Protein AF-A0A368FV92-F1 (afdb_monomer_lite)

Radius of gyration: 17.29 Å; chains: 1; bounding box: 32×29×45 Å

Structure (mmCIF, N/CA/C/O backbone):
data_AF-A0A368FV92-F1
#
_entry.id   AF-A0A368FV92-F1
#
loop_
_atom_site.group_PDB
_atom_site.id
_atom_site.type_symbol
_atom_site.label_atom_id
_atom_site.label_alt_id
_atom_site.label_comp_id
_atom_site.label_asym_id
_atom_site.label_entity_id
_atom_site.label_seq_id
_atom_site.pdbx_PDB_ins_code
_atom_site.Cartn_x
_atom_site.Cartn_y
_atom_site.Cartn_z
_atom_site.occupancy
_atom_site.B_iso_or_equiv
_atom_site.auth_seq_id
_atom_site.auth_comp_id
_atom_site.auth_asym_id
_atom_site.auth_atom_id
_atom_site.pdbx_PDB_model_num
ATOM 1 N N . MET A 1 1 ? 0.570 -8.676 2.346 1.00 94.44 1 MET A N 1
ATOM 2 C CA . MET A 1 1 ? 0.906 -7.304 2.794 1.00 94.44 1 MET A CA 1
ATOM 3 C C . MET A 1 1 ? -0.247 -6.639 3.540 1.00 94.44 1 MET A C 1
ATOM 5 O O . MET A 1 1 ? -0.097 -6.445 4.734 1.00 94.44 1 ME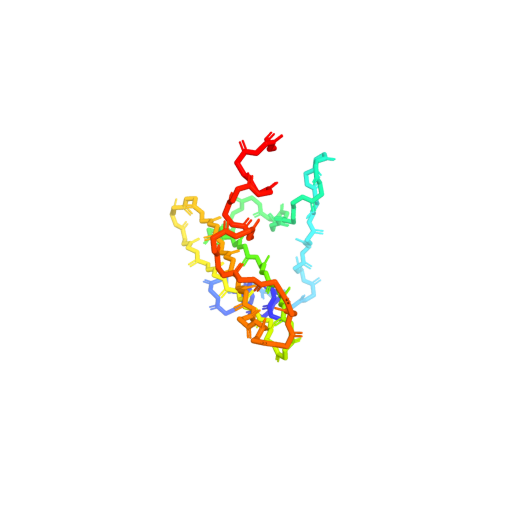T A O 1
ATOM 9 N N . ILE A 1 2 ? -1.413 -6.389 2.924 1.00 96.31 2 ILE A N 1
ATOM 10 C CA . ILE A 1 2 ? -2.531 -5.669 3.584 1.00 96.31 2 ILE A CA 1
ATOM 11 C C . ILE A 1 2 ? -2.984 -6.318 4.905 1.00 96.31 2 ILE A C 1
ATOM 13 O O . ILE A 1 2 ? -3.008 -5.652 5.933 1.00 96.31 2 ILE A O 1
ATOM 17 N N . ARG A 1 3 ? -3.283 -7.628 4.916 1.00 96.31 3 ARG A N 1
ATOM 18 C CA . ARG A 1 3 ? -3.686 -8.331 6.155 1.00 96.31 3 ARG A CA 1
ATOM 19 C C . ARG A 1 3 ? -2.611 -8.282 7.240 1.00 96.31 3 ARG A C 1
ATOM 21 O O . ARG A 1 3 ? -2.930 -8.188 8.416 1.00 96.31 3 ARG A O 1
ATOM 28 N N . GLN A 1 4 ? -1.341 -8.322 6.840 1.00 96.81 4 GLN A N 1
ATOM 29 C CA . GLN A 1 4 ? -0.241 -8.201 7.789 1.00 96.81 4 GLN A CA 1
ATOM 30 C C . GLN A 1 4 ? -0.222 -6.801 8.410 1.00 96.81 4 GLN A C 1
ATOM 32 O O . GLN A 1 4 ? -0.180 -6.713 9.627 1.00 96.8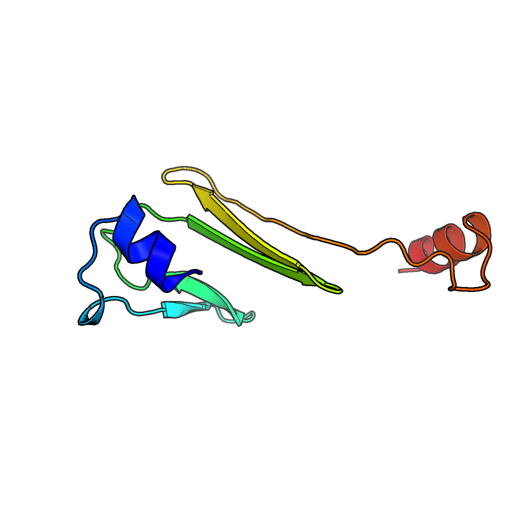1 4 GLN A O 1
ATOM 37 N N . ALA A 1 5 ? -0.351 -5.739 7.606 1.00 95.38 5 ALA A N 1
ATOM 38 C CA . ALA A 1 5 ? -0.430 -4.365 8.102 1.00 95.38 5 ALA A CA 1
ATOM 39 C C . ALA A 1 5 ? -1.630 -4.156 9.044 1.00 95.38 5 ALA A C 1
ATOM 41 O O . ALA A 1 5 ? -1.467 -3.602 10.124 1.00 95.38 5 ALA A O 1
ATOM 42 N N . ALA A 1 6 ? -2.811 -4.677 8.697 1.00 95.31 6 ALA A N 1
ATOM 43 C CA . ALA A 1 6 ? -3.993 -4.623 9.562 1.00 95.31 6 ALA A CA 1
ATOM 44 C C . ALA A 1 6 ? -3.779 -5.341 10.906 1.00 95.31 6 ALA A C 1
ATOM 46 O O . ALA A 1 6 ? -4.190 -4.844 11.954 1.00 95.31 6 ALA A O 1
ATOM 47 N N . ARG A 1 7 ? -3.087 -6.485 10.898 1.00 95.56 7 ARG A N 1
ATOM 48 C CA . ARG A 1 7 ? -2.722 -7.195 12.127 1.00 95.56 7 ARG A CA 1
ATOM 49 C C . ARG A 1 7 ? -1.698 -6.428 12.961 1.00 95.56 7 ARG A C 1
ATOM 51 O O . ARG A 1 7 ? -1.829 -6.396 14.178 1.00 95.56 7 ARG A O 1
ATOM 58 N N . THR A 1 8 ? -0.656 -5.881 12.338 1.00 94.38 8 THR A N 1
ATOM 59 C CA . THR A 1 8 ? 0.482 -5.297 13.064 1.00 94.38 8 THR A CA 1
ATOM 60 C C . THR A 1 8 ? 0.235 -3.865 13.514 1.00 94.38 8 THR A C 1
ATOM 62 O O . THR A 1 8 ? 0.659 -3.516 14.605 1.00 94.38 8 THR A O 1
ATOM 65 N N . VAL A 1 9 ? -0.436 -3.050 12.697 1.00 92.94 9 VAL A N 1
ATOM 66 C CA . VAL A 1 9 ? -0.694 -1.630 12.987 1.00 92.94 9 VAL A CA 1
ATOM 67 C C . VAL A 1 9 ? -1.975 -1.468 13.802 1.00 92.94 9 VAL A C 1
ATOM 69 O O . VAL A 1 9 ? -1.988 -0.748 14.789 1.00 92.94 9 VAL A O 1
ATOM 72 N N . SER A 1 10 ? -3.044 -2.186 13.445 1.00 91.62 10 SER A N 1
ATOM 73 C CA . SER A 1 10 ? -4.353 -2.055 14.110 1.00 91.62 10 SER A CA 1
ATOM 74 C C . SER A 1 10 ? -4.654 -3.167 15.119 1.00 91.62 10 SER A C 1
ATOM 76 O O . SER A 1 10 ? -5.794 -3.295 15.559 1.00 91.62 10 SER A O 1
ATOM 78 N N . ALA A 1 11 ? -3.662 -4.000 15.455 1.00 92.38 11 ALA A N 1
ATOM 79 C CA . ALA A 1 11 ? -3.780 -5.112 16.406 1.00 92.38 11 ALA A CA 1
ATOM 80 C C . ALA A 1 11 ? -4.957 -6.076 16.130 1.00 92.38 11 ALA A C 1
ATOM 82 O O . ALA A 1 11 ? -5.467 -6.728 17.043 1.00 92.38 11 ALA A O 1
ATOM 83 N N . LEU A 1 12 ? -5.400 -6.191 14.872 1.00 93.50 12 LEU A N 1
ATOM 84 C CA . LEU A 1 12 ? -6.544 -7.032 14.534 1.00 93.50 12 LEU A CA 1
ATOM 85 C C . LEU A 1 12 ? -6.157 -8.520 14.518 1.00 93.50 12 LEU A C 1
ATOM 87 O O . LEU A 1 12 ? -5.180 -8.896 13.855 1.00 93.50 12 LEU A O 1
ATOM 91 N N . PRO A 1 13 ? -6.933 -9.401 15.179 1.00 95.06 13 PRO A N 1
ATOM 92 C CA . PRO A 1 13 ? -6.789 -10.841 15.012 1.00 95.06 13 PRO A CA 1
ATOM 93 C C . PRO A 1 13 ? -6.882 -11.223 13.538 1.00 95.06 13 PRO A C 1
ATOM 95 O O . PRO A 1 13 ? -7.737 -10.729 12.810 1.00 95.06 13 PRO A O 1
ATOM 98 N N . TRP A 1 14 ? -6.021 -12.134 13.081 1.00 95.94 14 TRP A N 1
ATOM 99 C CA . TRP A 1 14 ? -5.943 -12.444 11.653 1.00 95.94 14 TRP A CA 1
ATOM 100 C C . TRP A 1 14 ? -7.301 -12.836 11.068 1.00 95.94 14 TRP A C 1
ATOM 102 O O . TRP A 1 14 ? -7.635 -12.403 9.976 1.00 95.94 14 TRP A O 1
ATOM 112 N N . GLN A 1 15 ? -8.087 -13.632 11.786 1.00 96.75 15 GLN A N 1
ATOM 113 C CA . GLN A 1 15 ? -9.364 -14.175 11.327 1.00 96.75 15 GLN A CA 1
ATOM 114 C C . GLN A 1 15 ? -10.466 -13.115 11.205 1.00 96.75 15 GLN A C 1
ATOM 116 O O . GLN A 1 15 ? -11.410 -13.336 10.459 1.00 96.75 15 GLN A O 1
ATOM 121 N N . THR A 1 16 ? -10.336 -11.971 11.881 1.00 95.25 16 THR A N 1
ATOM 122 C CA . THR A 1 16 ? -11.348 -10.901 11.883 1.00 95.25 16 THR A CA 1
ATOM 123 C C . THR A 1 16 ? -11.057 -9.801 10.862 1.00 95.25 16 THR A C 1
ATOM 125 O O . THR A 1 16 ? -11.819 -8.846 10.741 1.00 95.25 16 THR A O 1
ATOM 128 N N . ILE A 1 17 ? -9.944 -9.898 10.126 1.00 96.50 17 ILE A N 1
ATOM 129 C CA . ILE A 1 17 ? -9.576 -8.907 9.113 1.00 96.50 17 ILE A 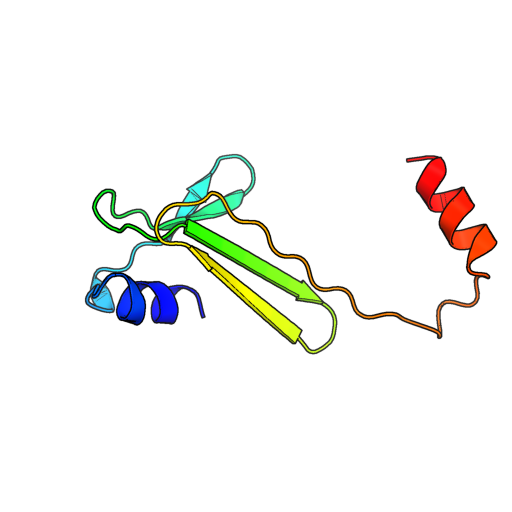CA 1
ATOM 130 C C . ILE A 1 17 ? -10.450 -9.096 7.873 1.00 96.50 17 ILE A C 1
ATOM 132 O O . ILE A 1 17 ? -10.265 -10.053 7.111 1.00 96.50 17 ILE A O 1
ATOM 136 N N . GLU A 1 18 ? -11.327 -8.128 7.635 1.00 97.00 18 GLU A N 1
ATOM 137 C CA . GLU A 1 18 ? -12.188 -8.034 6.458 1.00 97.00 18 GLU A CA 1
ATOM 138 C C . GLU A 1 18 ? -11.752 -6.868 5.564 1.00 97.00 18 GLU A C 1
ATOM 140 O O . GLU A 1 18 ? -11.567 -5.741 6.026 1.00 97.00 18 GLU A O 1
ATOM 145 N N . ILE A 1 19 ? -11.559 -7.141 4.271 1.00 96.38 19 ILE A N 1
ATOM 146 C CA . ILE A 1 19 ? -11.129 -6.145 3.282 1.00 96.38 19 ILE A CA 1
ATOM 147 C C . ILE A 1 19 ? -12.285 -5.914 2.311 1.00 96.38 19 ILE A C 1
ATOM 149 O O . ILE A 1 19 ? -12.634 -6.811 1.544 1.00 96.38 19 ILE A O 1
ATOM 153 N N . GLY A 1 20 ? -12.853 -4.710 2.343 1.00 96.00 20 GLY A N 1
ATOM 154 C CA . GLY A 1 20 ? -13.872 -4.255 1.400 1.00 96.00 20 GLY A CA 1
ATOM 155 C C . GLY A 1 20 ? -13.261 -3.571 0.175 1.00 96.00 20 GLY A C 1
ATOM 156 O O . GLY A 1 20 ? -12.047 -3.357 0.095 1.00 96.00 20 GLY A O 1
ATOM 157 N N . ARG A 1 21 ? -14.109 -3.198 -0.788 1.00 96.38 21 ARG A N 1
ATOM 158 C CA . ARG A 1 21 ? -13.743 -2.373 -1.951 1.00 96.38 21 ARG A CA 1
ATOM 159 C C . ARG A 1 21 ? -14.784 -1.280 -2.168 1.00 96.38 21 ARG A C 1
ATOM 161 O O . ARG A 1 21 ? -15.973 -1.549 -2.061 1.00 96.38 21 ARG A O 1
ATOM 168 N N . LEU A 1 22 ? -14.325 -0.065 -2.459 1.00 93.75 22 LEU A N 1
ATOM 169 C CA . LEU A 1 22 ? -15.186 1.033 -2.911 1.00 93.75 22 LEU A CA 1
ATOM 170 C C . LEU A 1 22 ? -15.693 0.762 -4.337 1.00 93.75 22 LEU A C 1
ATOM 172 O O . LEU A 1 22 ? -15.114 -0.068 -5.037 1.00 93.75 22 LEU A O 1
ATOM 176 N N . ASP A 1 23 ? -16.683 1.526 -4.807 1.00 95.75 23 ASP A N 1
ATOM 177 C CA . ASP A 1 23 ? -17.298 1.368 -6.141 1.00 95.75 23 ASP A CA 1
ATOM 178 C C . ASP A 1 23 ? -16.280 1.349 -7.292 1.00 95.75 23 ASP A C 1
ATOM 180 O O . ASP A 1 23 ? -16.433 0.627 -8.272 1.00 95.75 23 ASP A O 1
ATOM 184 N N . ARG A 1 24 ? -15.189 2.115 -7.155 1.00 94.88 24 ARG A N 1
ATOM 185 C CA . ARG A 1 24 ? -14.085 2.174 -8.132 1.00 94.88 24 ARG A CA 1
ATOM 186 C C . ARG A 1 24 ? -12.972 1.148 -7.878 1.00 94.88 24 ARG A C 1
ATOM 188 O O . ARG A 1 24 ? -11.867 1.287 -8.386 1.00 94.88 24 ARG A O 1
ATOM 195 N N . GLY A 1 25 ? -13.219 0.148 -7.038 1.00 94.06 25 GLY A N 1
ATOM 196 C CA . GLY A 1 25 ? -12.321 -0.978 -6.777 1.00 94.06 25 GLY A CA 1
ATOM 197 C C . GLY A 1 25 ? -11.227 -0.749 -5.727 1.00 94.06 25 GLY A C 1
ATOM 198 O O . GLY A 1 25 ? -10.543 -1.719 -5.376 1.00 94.06 25 GLY A O 1
ATOM 199 N N . LYS A 1 26 ? -11.066 0.475 -5.192 1.00 94.81 26 LYS A N 1
ATOM 200 C CA . LYS A 1 26 ? -10.058 0.787 -4.157 1.00 94.81 26 LYS A CA 1
ATOM 201 C C . LYS A 1 26 ? -10.322 -0.046 -2.889 1.00 94.81 26 LYS A C 1
ATOM 203 O O . LYS A 1 26 ? -11.410 0.082 -2.322 1.00 94.81 26 LYS A O 1
ATOM 208 N N . PRO A 1 27 ? -9.366 -0.880 -2.434 1.00 95.81 27 PRO A N 1
ATOM 209 C CA . PRO A 1 27 ? -9.536 -1.682 -1.227 1.00 95.81 27 PRO A CA 1
ATOM 210 C C . PRO A 1 27 ? -9.475 -0.819 0.040 1.00 95.81 27 PRO A C 1
ATOM 212 O O . PRO A 1 27 ? -8.740 0.168 0.083 1.00 95.81 27 PRO A O 1
ATOM 215 N N . TYR A 1 28 ? -10.215 -1.216 1.074 1.00 94.62 28 TYR A N 1
ATOM 216 C CA . TYR A 1 28 ? -10.199 -0.595 2.403 1.00 94.62 28 TYR A CA 1
ATOM 217 C C . TYR A 1 28 ? -10.422 -1.645 3.503 1.00 94.62 28 TYR A C 1
ATOM 219 O O . TYR A 1 28 ? -10.875 -2.758 3.230 1.00 94.62 28 TYR A O 1
ATOM 227 N N . LEU A 1 29 ? -10.078 -1.311 4.748 1.00 95.25 29 LEU A N 1
ATOM 228 C CA . LEU A 1 29 ? -10.312 -2.176 5.906 1.00 95.25 29 LEU A CA 1
ATOM 229 C C . LEU A 1 29 ? -11.751 -1.972 6.394 1.00 95.25 29 LEU A C 1
ATOM 231 O O . LEU A 1 29 ? -12.128 -0.851 6.715 1.00 95.25 29 LEU A O 1
ATOM 235 N N . ALA A 1 30 ? -12.560 -3.032 6.432 1.00 95.06 30 ALA A N 1
ATOM 236 C CA . ALA A 1 30 ? -13.991 -2.911 6.724 1.00 95.06 30 ALA A CA 1
ATOM 237 C C . ALA A 1 30 ? -14.302 -2.630 8.206 1.00 95.06 30 ALA A C 1
ATOM 239 O O . ALA A 1 30 ? -15.415 -2.225 8.530 1.00 95.06 30 ALA A O 1
ATOM 240 N N . ASN A 1 31 ? -13.328 -2.817 9.103 1.00 91.25 31 ASN A N 1
ATOM 241 C CA . ASN A 1 31 ? -13.485 -2.507 10.520 1.00 91.25 31 ASN A CA 1
ATOM 242 C C . ASN A 1 31 ? -13.450 -0.979 10.742 1.00 91.25 31 ASN A C 1
ATOM 244 O O . ASN A 1 31 ? -12.383 -0.385 10.577 1.00 91.25 31 ASN A O 1
ATOM 248 N N . PRO A 1 32 ? -14.558 -0.342 11.170 1.00 83.00 32 PRO A N 1
ATOM 249 C CA . PRO A 1 32 ? -14.631 1.112 11.328 1.00 83.00 32 PRO A CA 1
ATOM 250 C C . PRO A 1 32 ? -13.773 1.647 12.483 1.00 83.00 32 PRO A C 1
ATOM 252 O O . PRO A 1 32 ? -13.457 2.831 12.504 1.00 83.00 32 PRO A O 1
ATOM 255 N N . ASN A 1 33 ? -13.385 0.791 13.433 1.00 85.50 33 ASN A N 1
ATOM 256 C CA . ASN A 1 33 ? -12.546 1.167 14.574 1.00 85.50 33 ASN A CA 1
ATOM 257 C C . ASN A 1 33 ? -11.048 1.033 14.272 1.00 85.50 33 ASN A C 1
ATOM 259 O O . ASN A 1 33 ? -10.218 1.345 15.123 1.00 85.50 33 ASN A O 1
ATOM 263 N N . ALA A 1 34 ? -10.682 0.515 13.098 1.00 85.88 34 ALA A N 1
ATOM 264 C CA . ALA A 1 34 ? -9.290 0.355 12.729 1.00 85.88 34 ALA A CA 1
ATOM 265 C C . ALA A 1 34 ? -8.761 1.640 12.080 1.00 85.88 34 ALA A C 1
ATOM 267 O O . ALA A 1 34 ? -9.147 1.997 10.968 1.00 85.88 34 ALA A O 1
ATOM 268 N N . CYS A 1 35 ? -7.830 2.306 12.760 1.00 85.88 35 CYS A N 1
ATOM 269 C CA . CYS A 1 35 ? -7.120 3.472 12.242 1.00 85.88 35 CYS A CA 1
ATOM 270 C C . CYS A 1 35 ? -6.050 3.040 11.224 1.00 85.88 35 CYS A C 1
ATOM 272 O O . CYS A 1 35 ? -4.861 3.089 11.514 1.00 85.88 35 CYS A O 1
ATOM 274 N N . LEU A 1 36 ? -6.450 2.530 10.054 1.00 93.31 36 LEU A N 1
ATOM 275 C CA . LEU A 1 36 ? -5.513 2.142 8.995 1.00 93.31 36 LEU A CA 1
ATOM 276 C C . LEU A 1 36 ? -6.024 2.532 7.611 1.00 93.31 36 LEU A C 1
ATOM 278 O O . LEU A 1 36 ? -6.787 1.806 6.969 1.00 93.31 36 LEU A O 1
ATOM 282 N N . ASN A 1 37 ? -5.497 3.639 7.104 1.00 94.69 37 ASN A N 1
ATOM 283 C CA . ASN A 1 37 ? -5.527 3.955 5.687 1.00 94.69 37 ASN A CA 1
ATOM 284 C C . ASN A 1 37 ? -4.375 3.229 4.995 1.00 94.69 37 ASN A C 1
ATOM 286 O O . ASN A 1 37 ? -3.250 3.212 5.495 1.00 94.69 37 ASN A O 1
ATOM 290 N N . PHE A 1 38 ? -4.630 2.651 3.822 1.00 96.69 38 PHE A N 1
ATOM 291 C CA . PHE A 1 38 ? -3.577 2.029 3.028 1.00 96.69 38 PHE A CA 1
ATOM 292 C C . PHE A 1 38 ? -3.799 2.200 1.530 1.00 96.69 38 PHE A C 1
ATOM 294 O O . PHE A 1 38 ? -4.914 2.407 1.041 1.00 96.69 38 PHE A O 1
ATOM 301 N N . ASN A 1 39 ? -2.707 2.076 0.788 1.00 97.94 39 ASN A N 1
ATOM 302 C CA . ASN A 1 39 ? -2.724 1.952 -0.655 1.00 97.94 39 ASN A CA 1
ATOM 303 C C . ASN A 1 39 ? -1.634 0.973 -1.104 1.00 97.94 39 ASN A C 1
ATOM 305 O O . ASN A 1 39 ? -0.662 0.736 -0.384 1.00 97.94 39 ASN A O 1
ATOM 309 N N . VAL A 1 40 ? -1.842 0.354 -2.262 1.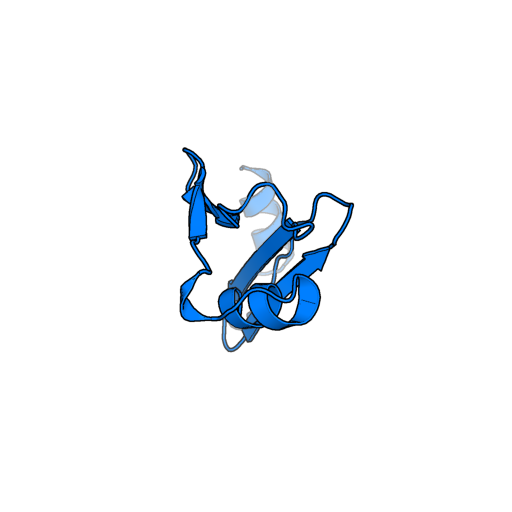00 97.69 40 VAL A N 1
ATOM 310 C CA . VAL A 1 40 ? -0.947 -0.653 -2.832 1.00 97.69 40 VAL A CA 1
ATOM 311 C C . VAL A 1 40 ? -0.746 -0.320 -4.299 1.00 97.69 40 VAL A C 1
ATOM 313 O O . VAL A 1 40 ? -1.723 -0.023 -4.984 1.00 97.69 40 VAL A O 1
ATOM 316 N N . SER A 1 41 ? 0.491 -0.437 -4.763 1.00 98.31 41 SER A N 1
ATOM 317 C CA . SER A 1 41 ? 0.831 -0.458 -6.183 1.00 98.31 41 SER A CA 1
ATOM 318 C C . SER A 1 41 ? 1.792 -1.613 -6.448 1.00 98.31 41 SER A C 1
ATOM 320 O O . SER A 1 41 ? 2.403 -2.166 -5.526 1.00 98.31 41 SER A O 1
ATOM 322 N N . HIS A 1 42 ? 1.870 -2.042 -7.697 1.00 97.38 42 HIS A N 1
ATOM 323 C CA . HIS A 1 42 ? 2.810 -3.058 -8.131 1.00 97.38 42 HIS A CA 1
ATOM 324 C C . HIS A 1 42 ? 3.187 -2.818 -9.588 1.00 97.38 42 HIS A C 1
ATOM 326 O O . HIS A 1 42 ? 2.325 -2.591 -10.434 1.00 97.38 42 HIS A O 1
ATOM 332 N N . GLN A 1 43 ? 4.471 -2.940 -9.899 1.00 97.50 43 GLN A N 1
ATOM 333 C CA . GLN A 1 43 ? 4.958 -2.951 -11.272 1.00 97.50 43 GLN A CA 1
ATOM 334 C C . GLN A 1 43 ? 6.337 -3.604 -11.313 1.00 97.50 43 GLN A C 1
ATOM 336 O O . GLN A 1 43 ? 7.159 -3.417 -10.415 1.00 97.50 43 GLN A O 1
ATOM 341 N N . GLY A 1 44 ? 6.597 -4.365 -12.379 1.00 94.69 44 GLY A N 1
ATOM 342 C CA . GLY A 1 44 ? 7.819 -5.153 -12.490 1.00 94.69 44 GLY A CA 1
ATOM 343 C C . GLY A 1 44 ? 7.908 -6.160 -11.347 1.00 94.69 44 GLY A C 1
ATOM 344 O O . GLY A 1 44 ? 6.963 -6.908 -11.110 1.00 94.69 44 GLY A O 1
ATOM 345 N N . ASP A 1 45 ? 9.027 -6.138 -10.634 1.00 97.00 45 ASP A N 1
ATOM 346 C CA . ASP A 1 45 ? 9.357 -7.124 -9.600 1.00 97.00 45 ASP A CA 1
ATOM 347 C C . ASP A 1 45 ? 8.972 -6.657 -8.185 1.00 97.00 45 ASP A C 1
ATOM 349 O O . ASP A 1 45 ? 9.273 -7.326 -7.196 1.00 97.00 45 ASP A O 1
ATOM 353 N N . LEU A 1 46 ? 8.309 -5.498 -8.072 1.00 97.75 46 LEU A N 1
ATOM 354 C CA . LEU A 1 46 ? 7.958 -4.880 -6.798 1.00 97.75 46 LEU A CA 1
ATOM 355 C C . LEU A 1 46 ? 6.446 -4.826 -6.579 1.00 97.75 46 LEU A C 1
ATOM 357 O O . LEU A 1 46 ? 5.671 -4.428 -7.449 1.00 97.75 46 LEU A O 1
ATOM 361 N N . VAL A 1 47 ? 6.053 -5.152 -5.347 1.00 98.12 47 VAL A N 1
ATOM 362 C CA . VAL A 1 47 ? 4.743 -4.845 -4.769 1.00 98.12 47 VAL A CA 1
ATOM 363 C C . VAL A 1 47 ? 4.995 -3.943 -3.569 1.00 98.12 47 VAL A C 1
ATOM 365 O O . VAL A 1 47 ? 5.731 -4.320 -2.657 1.00 98.12 47 VAL A O 1
ATOM 368 N N . VAL A 1 48 ? 4.388 -2.760 -3.551 1.00 98.12 48 VAL A N 1
ATOM 369 C CA . VAL A 1 48 ? 4.555 -1.773 -2.478 1.00 98.12 48 VAL A CA 1
ATOM 370 C C . VAL A 1 48 ? 3.243 -1.569 -1.732 1.00 98.12 48 VAL A C 1
ATOM 372 O O . VAL A 1 48 ? 2.162 -1.604 -2.316 1.00 98.12 48 VAL A O 1
ATOM 375 N N . LEU A 1 49 ? 3.331 -1.363 -0.419 1.00 98.06 49 LEU A N 1
ATOM 376 C CA . LEU A 1 49 ? 2.211 -0.948 0.421 1.00 98.06 49 LEU A CA 1
ATOM 377 C C . LEU A 1 49 ? 2.647 0.273 1.212 1.00 98.06 49 LEU A C 1
ATOM 379 O O . LEU A 1 49 ? 3.683 0.241 1.871 1.00 98.06 49 LEU A O 1
ATOM 383 N N . ALA A 1 50 ? 1.824 1.310 1.170 1.00 97.38 50 ALA A N 1
ATOM 384 C CA . ALA A 1 50 ? 1.941 2.465 2.039 1.00 97.38 50 ALA A CA 1
ATOM 385 C C . ALA A 1 50 ? 0.734 2.501 2.975 1.00 97.38 50 ALA A C 1
ATOM 387 O O . ALA A 1 50 ? -0.388 2.201 2.556 1.00 97.38 50 ALA A O 1
ATOM 388 N N . SER A 1 51 ? 0.962 2.859 4.235 1.00 95.88 51 SER A N 1
ATOM 389 C CA . SER A 1 51 ? -0.086 2.960 5.247 1.00 95.88 51 SER A CA 1
ATOM 390 C C . SER A 1 51 ? 0.080 4.193 6.121 1.00 95.88 51 SER A C 1
ATOM 392 O O . SER A 1 51 ? 1.199 4.644 6.347 1.00 95.88 51 SER A O 1
ATOM 394 N N . SER A 1 52 ? -1.034 4.704 6.635 1.00 95.06 52 SER A N 1
ATOM 395 C CA . SER A 1 52 ? -1.083 5.792 7.610 1.00 95.06 52 SER A CA 1
ATOM 396 C C . SER A 1 52 ? -2.255 5.580 8.567 1.00 95.06 52 SER A C 1
ATOM 398 O O . SER A 1 52 ? -3.306 5.090 8.152 1.00 95.06 52 SER A O 1
ATOM 400 N N . GLU A 1 53 ? -2.086 5.946 9.835 1.00 92.56 53 GLU A N 1
ATOM 401 C CA . GLU A 1 53 ? -3.150 5.844 10.842 1.00 92.56 53 GLU A CA 1
ATOM 402 C C . GLU A 1 53 ? -4.139 7.019 10.777 1.00 92.56 53 GLU A C 1
ATOM 404 O O . GLU A 1 53 ? -5.305 6.855 11.129 1.00 92.56 53 GLU A O 1
ATOM 409 N N . SER A 1 54 ? -3.704 8.184 10.279 1.00 90.56 54 SER A N 1
ATOM 410 C CA . SER A 1 54 ? -4.498 9.423 10.273 1.00 90.56 54 SER A CA 1
ATOM 411 C C . SER A 1 54 ? -4.739 10.003 8.878 1.00 90.56 54 SER A C 1
ATOM 413 O O . SER A 1 54 ? -5.825 10.504 8.595 1.00 90.56 54 SER A O 1
ATOM 415 N N . GLU A 1 55 ? -3.756 9.906 7.982 1.00 94.44 55 GLU A N 1
ATOM 416 C CA . GLU A 1 55 ? -3.773 10.618 6.701 1.00 94.44 55 GLU A CA 1
ATOM 417 C C . GLU A 1 55 ? -4.315 9.766 5.552 1.00 94.44 55 GLU A C 1
ATOM 419 O O . GLU A 1 55 ? -4.129 8.545 5.491 1.00 94.44 55 GLU A O 1
ATOM 424 N N . LYS A 1 56 ? -4.925 10.431 4.563 1.00 93.56 56 LYS A N 1
ATOM 425 C CA . LYS A 1 56 ? -5.206 9.804 3.266 1.00 93.56 56 LYS A CA 1
ATOM 426 C C . LYS A 1 56 ? -3.887 9.560 2.539 1.00 93.56 56 LYS A C 1
ATOM 428 O O . LYS A 1 56 ? -3.088 10.475 2.381 1.00 93.56 56 LYS A O 1
ATOM 433 N N . ILE A 1 57 ? -3.696 8.339 2.046 1.00 96.25 57 ILE A N 1
ATOM 434 C CA . ILE A 1 57 ? -2.455 7.928 1.386 1.00 96.25 57 ILE A CA 1
ATOM 435 C C . ILE A 1 57 ? -2.712 7.302 0.011 1.00 96.25 57 ILE A C 1
ATOM 437 O O . ILE A 1 57 ? -3.746 6.661 -0.227 1.00 96.25 57 ILE A O 1
ATOM 441 N N . GLY A 1 58 ? -1.754 7.508 -0.889 1.00 96.94 58 GLY A N 1
ATOM 442 C CA . GLY A 1 58 ? -1.642 6.887 -2.204 1.00 96.94 58 GLY A CA 1
ATOM 443 C C . GLY A 1 58 ? -0.177 6.549 -2.462 1.00 96.94 58 GLY A C 1
ATOM 444 O O . GLY A 1 58 ? 0.703 7.296 -2.042 1.00 96.94 58 GLY A O 1
ATOM 445 N N . VAL A 1 59 ? 0.087 5.415 -3.098 1.00 97.94 59 VAL A N 1
ATOM 446 C CA . VAL A 1 59 ? 1.436 5.000 -3.483 1.00 97.94 59 VAL A CA 1
ATOM 447 C C . VAL A 1 59 ? 1.396 4.483 -4.903 1.00 97.94 59 VAL A C 1
ATOM 449 O O . VAL A 1 59 ? 0.465 3.771 -5.273 1.00 97.94 59 VAL A O 1
ATOM 452 N N . ASP A 1 60 ? 2.422 4.821 -5.670 1.00 98.12 60 ASP A N 1
ATOM 453 C CA . ASP A 1 60 ? 2.657 4.223 -6.968 1.00 98.12 60 ASP A CA 1
ATOM 454 C C . ASP A 1 60 ? 4.116 3.791 -7.106 1.00 98.12 60 ASP A C 1
ATOM 456 O O . ASP A 1 60 ? 5.014 4.415 -6.538 1.00 98.12 60 ASP A O 1
ATOM 460 N N . VAL A 1 61 ? 4.339 2.687 -7.814 1.00 97.81 61 VAL A N 1
ATOM 461 C CA . VAL A 1 61 ? 5.673 2.208 -8.161 1.00 97.81 61 VAL A CA 1
ATOM 462 C C . VAL A 1 61 ? 5.701 1.925 -9.648 1.00 97.81 61 VAL A C 1
ATOM 464 O O . VAL A 1 61 ? 4.858 1.196 -10.162 1.00 97.81 61 VAL A O 1
ATOM 467 N N . MET A 1 62 ? 6.709 2.470 -10.322 1.00 95.75 62 MET A N 1
ATOM 468 C CA . MET A 1 62 ? 6.938 2.227 -11.736 1.00 95.75 62 MET A CA 1
ATOM 469 C C . MET A 1 62 ? 8.349 1.704 -11.959 1.00 95.75 62 MET A C 1
ATOM 471 O O . MET A 1 62 ? 9.307 2.172 -11.344 1.00 95.75 62 MET A O 1
ATOM 475 N N . ARG A 1 63 ? 8.481 0.737 -12.871 1.00 93.31 63 ARG A N 1
ATOM 476 C CA . ARG A 1 63 ? 9.785 0.317 -13.386 1.00 93.31 63 ARG A CA 1
ATOM 477 C C . ARG A 1 63 ? 10.109 1.160 -14.611 1.00 93.31 63 ARG A C 1
ATOM 479 O O . ARG A 1 63 ? 9.380 1.076 -15.600 1.00 93.31 63 ARG A O 1
ATOM 486 N N . SER A 1 64 ? 11.203 1.914 -14.554 1.00 88.25 64 SER A N 1
ATOM 487 C CA . SER A 1 64 ? 11.785 2.543 -15.740 1.00 88.25 64 SER A CA 1
ATOM 488 C C . SER A 1 64 ? 12.235 1.453 -16.706 1.00 88.25 64 SER A C 1
ATOM 490 O O . SER A 1 64 ? 13.030 0.588 -16.342 1.00 88.25 64 SER A O 1
ATOM 492 N N . ASP A 1 65 ? 11.680 1.462 -17.912 1.00 81.31 65 ASP A N 1
ATOM 493 C CA . ASP A 1 65 ? 11.989 0.487 -18.950 1.00 81.31 65 ASP A CA 1
ATOM 494 C C . ASP A 1 65 ? 12.725 1.181 -20.093 1.00 81.31 65 ASP A C 1
ATOM 496 O O . ASP A 1 65 ? 12.112 1.798 -20.965 1.00 81.31 65 ASP A O 1
ATOM 500 N N . GLU A 1 66 ? 14.052 1.085 -20.064 1.00 72.06 66 GLU A N 1
ATOM 501 C CA . GLU A 1 66 ? 14.936 1.672 -21.076 1.00 72.06 66 GLU A CA 1
ATOM 502 C C . GLU A 1 66 ? 14.869 0.929 -22.420 1.00 72.06 66 GLU A C 1
ATOM 504 O O . GLU A 1 66 ? 15.384 1.416 -23.423 1.00 72.06 66 GLU A O 1
ATOM 509 N N . THR A 1 67 ? 14.210 -0.236 -22.478 1.00 70.00 67 THR A N 1
ATOM 510 C CA . THR A 1 67 ? 14.053 -1.007 -23.723 1.00 70.00 67 THR A CA 1
ATOM 511 C C . THR A 1 67 ? 12.882 -0.534 -24.580 1.00 70.00 67 THR A C 1
ATOM 513 O O . THR A 1 67 ? 12.721 -0.975 -25.721 1.00 70.00 67 THR A O 1
ATOM 516 N N . ARG A 1 68 ? 12.067 0.399 -24.072 1.00 64.81 68 ARG A N 1
ATOM 517 C CA . ARG A 1 68 ? 11.061 1.090 -24.878 1.00 64.81 68 ARG A CA 1
ATOM 518 C C . ARG A 1 68 ? 11.793 1.987 -25.865 1.00 64.81 68 ARG A C 1
ATOM 520 O O . ARG A 1 68 ? 12.193 3.084 -25.511 1.00 64.81 68 ARG A O 1
ATOM 527 N N . GLY A 1 69 ? 11.958 1.508 -27.096 1.00 67.25 69 GLY A N 1
ATOM 528 C CA . GLY A 1 69 ? 12.706 2.161 -28.179 1.00 67.25 69 GLY A CA 1
ATOM 529 C C . GLY A 1 69 ? 12.173 3.516 -28.671 1.00 67.25 69 GLY A C 1
ATOM 530 O O . GLY A 1 69 ? 12.442 3.873 -29.811 1.00 67.25 69 GLY A O 1
ATOM 531 N N . SER A 1 70 ? 11.415 4.247 -27.851 1.00 77.75 70 SER A N 1
ATOM 532 C CA . SER A 1 70 ? 11.042 5.647 -28.054 1.00 77.75 70 SER A CA 1
ATOM 533 C C . SER A 1 70 ? 11.983 6.559 -27.276 1.00 77.75 70 SER A C 1
ATOM 535 O O . SER A 1 70 ? 12.341 6.251 -26.136 1.00 77.75 70 SER A O 1
ATOM 537 N N . SER A 1 71 ? 12.317 7.719 -27.834 1.00 84.88 71 SER A N 1
ATOM 538 C CA . SER A 1 71 ? 13.035 8.738 -27.064 1.00 84.88 71 SER A CA 1
ATOM 539 C C . SER A 1 71 ? 12.182 9.245 -25.891 1.00 84.88 71 SER A C 1
ATOM 541 O O . SER A 1 71 ? 10.951 9.163 -25.907 1.00 84.88 71 SER A O 1
ATOM 543 N N . ALA A 1 72 ? 12.825 9.807 -24.863 1.00 83.75 72 ALA A N 1
ATOM 544 C CA . ALA A 1 72 ? 12.103 10.419 -23.745 1.00 83.75 72 ALA A CA 1
ATOM 545 C C . ALA A 1 72 ? 11.141 11.526 -24.216 1.00 83.75 72 ALA A C 1
ATOM 547 O O . ALA A 1 72 ? 10.050 11.661 -23.670 1.00 83.75 72 ALA A O 1
ATOM 548 N N . LEU A 1 73 ? 11.525 12.279 -25.252 1.00 86.88 73 LEU A N 1
ATOM 549 C CA . LEU A 1 73 ? 10.714 13.354 -25.819 1.00 86.88 73 LEU A CA 1
ATOM 550 C C . LEU A 1 73 ? 9.440 12.813 -26.484 1.00 86.88 73 LEU A C 1
ATOM 552 O O . LEU A 1 73 ? 8.350 13.245 -26.126 1.00 86.88 73 LEU A O 1
ATOM 556 N N . GLU A 1 74 ? 9.562 11.798 -27.346 1.00 87.81 74 GLU A N 1
ATOM 557 C CA . GLU A 1 74 ? 8.408 11.122 -27.968 1.00 87.81 74 GLU A CA 1
ATOM 558 C C . GLU A 1 74 ? 7.453 10.543 -26.916 1.00 87.81 74 GLU A C 1
ATOM 560 O O . GLU A 1 74 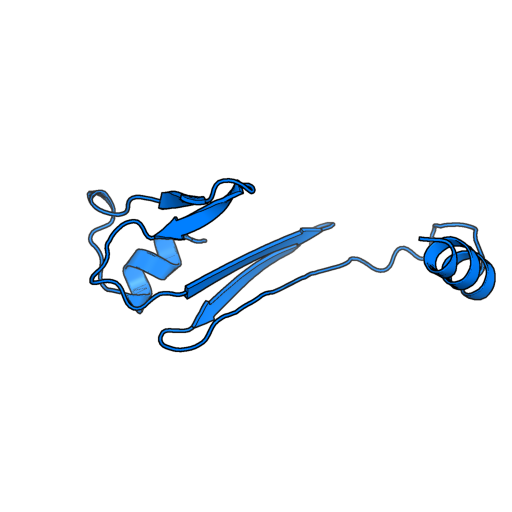? 6.231 10.562 -27.073 1.00 87.81 74 GLU A O 1
ATOM 565 N N . HIS A 1 75 ? 8.007 10.015 -25.821 1.00 85.50 75 HIS A N 1
ATOM 566 C CA . HIS A 1 75 ? 7.200 9.504 -24.724 1.00 85.50 75 HIS A CA 1
ATOM 567 C C . HIS A 1 75 ? 6.415 10.619 -24.022 1.00 85.50 75 HIS A C 1
ATOM 569 O O . HIS A 1 75 ? 5.231 10.436 -23.746 1.00 85.50 75 HIS A O 1
ATOM 575 N N . ILE A 1 76 ? 7.056 11.758 -23.746 1.00 88.62 76 ILE A N 1
ATOM 576 C CA . ILE A 1 76 ? 6.426 12.922 -23.109 1.00 88.62 76 ILE A CA 1
ATOM 577 C C . ILE A 1 76 ? 5.323 13.493 -24.001 1.00 88.62 76 ILE A C 1
ATOM 579 O O . ILE A 1 76 ? 4.219 13.724 -23.511 1.00 88.62 76 ILE A O 1
ATOM 583 N N . GLU A 1 77 ? 5.590 13.677 -25.294 1.00 91.00 77 GLU A N 1
ATOM 584 C CA . GLU A 1 77 ? 4.606 14.176 -26.260 1.00 91.00 77 GLU A CA 1
ATOM 585 C C . GLU A 1 77 ? 3.366 13.278 -26.287 1.00 91.00 77 GLU A C 1
ATOM 587 O O . GLU A 1 77 ? 2.259 13.743 -26.032 1.00 91.00 77 GLU A O 1
ATOM 592 N N . ARG A 1 78 ? 3.551 11.961 -26.437 1.00 86.62 78 ARG A N 1
ATOM 593 C CA . ARG A 1 78 ? 2.437 11.001 -26.465 1.00 86.62 78 ARG A CA 1
ATOM 594 C C . ARG A 1 78 ? 1.621 10.957 -25.168 1.00 86.62 78 ARG A C 1
ATOM 596 O O . ARG A 1 78 ? 0.444 10.619 -25.204 1.00 86.62 78 ARG A O 1
ATOM 603 N N . MET A 1 79 ? 2.245 11.230 -24.023 1.00 86.31 79 MET A N 1
ATOM 604 C CA . MET A 1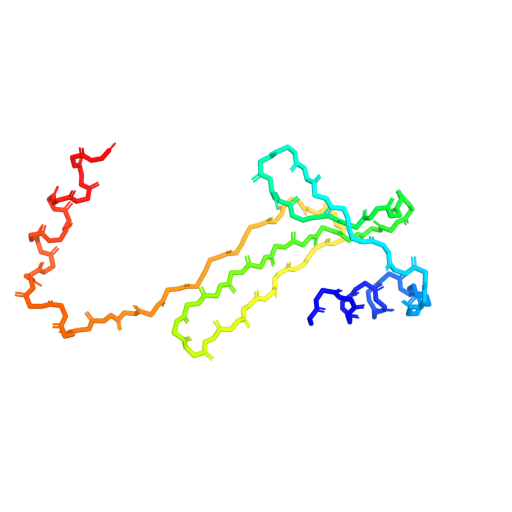 79 ? 1.560 11.294 -22.725 1.00 86.31 79 MET A CA 1
ATOM 605 C C . MET A 1 79 ? 0.856 12.636 -22.490 1.00 86.31 79 MET A C 1
ATOM 607 O O . MET A 1 79 ? -0.003 12.705 -21.617 1.00 86.31 79 MET A O 1
ATOM 611 N N . SER A 1 80 ? 1.224 13.684 -23.230 1.00 87.56 80 SER A N 1
ATOM 612 C CA . SER A 1 80 ? 0.639 15.026 -23.112 1.00 87.56 80 SER A CA 1
ATOM 613 C C . SER A 1 80 ? -0.672 15.171 -23.893 1.00 87.56 80 SER A C 1
ATOM 615 O O . SER A 1 80 ? -1.445 16.080 -23.612 1.00 87.56 80 SER A O 1
ATOM 617 N N . ASP A 1 81 ? -0.928 14.260 -24.836 1.00 76.81 81 ASP A N 1
ATOM 618 C CA . ASP A 1 81 ? -2.179 14.157 -25.599 1.00 76.81 81 ASP A CA 1
ATOM 619 C C . ASP A 1 81 ? -3.287 13.354 -24.869 1.00 76.81 81 ASP A C 1
ATOM 621 O O . ASP A 1 81 ? -4.349 13.099 -25.446 1.00 76.81 81 ASP A O 1
ATOM 625 N N . LEU A 1 82 ? -3.042 12.925 -23.620 1.00 57.03 82 LEU A N 1
ATOM 626 C CA . LEU A 1 82 ? -4.008 12.262 -22.722 1.00 57.03 82 LEU A CA 1
ATOM 627 C C . LEU A 1 82 ? -4.741 13.274 -21.832 1.00 57.03 82 LEU A C 1
ATOM 629 O O . LEU A 1 82 ? -5.951 13.048 -21.594 1.00 57.03 82 LEU A O 1
#

Sequence (82 aa):
MIRQAARTVSALPWQTIEIGRLDRGKPYLANPNACLNFNVSHQGDLVVLASSESEKIGVDVMRSDETRGSSALEHIERMSDL

InterPro domains:
  IPR037143 4'-phosphopantetheinyl transferase domain superfamily [G3DSA:3.90.470.20] (1-81)
  IPR037143 4'-phosphopantetheinyl transferase domain superfamily [SSF56214] (2-48)
  IPR050559 Phosphopantetheinyl Transferase Superfamily [PTHR12215] (2-79)
  IPR055066 4'-phosphopantetheinyl transferase, N-terminal [PF22624] (1-53)

Organism: Ancylostoma caninum (NCBI:txid29170)

Foldseek 3Di:
DVLVCQCPVQVDDSVPFDWDADPVGFIDTPPPPGQWAKEWEDDDPDIDMDIDSHDHDYDYDYDDDPVPPDDPVRVVVVVVVD

Secondary structure (DSSP, 8-state):
-HHHHHHHHS---GGG--EEE-TT--EEES-TT---EEEEEEETTEEEEEEESSS----------TTS-S-HHHHHHHHHT-

pLDDT: mean 91.5, std 8.15, range [57.03, 98.31]